Protein AF-A0A9E3IK58-F1 (afdb_monomer_lite)

Sequence (114 aa):
MKVPFAFALPFHRLAVPTRAAAGADAPRNRELDAVRGIAAMMVVMFHYTVRYGALWGDPSAPFHATFGYLGVQVFFGVSGFVILMTLERCRTASDFV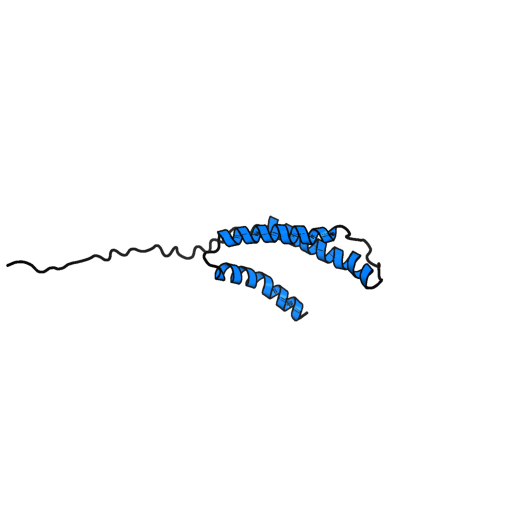IARASRLFPAYWVAVLA

Structure (mmCIF, N/CA/C/O backbone):
data_AF-A0A9E3IK58-F1
#
_entry.id   AF-A0A9E3IK58-F1
#
loop_
_atom_site.group_PDB
_atom_site.id
_atom_site.type_symbol
_atom_site.label_atom_id
_atom_site.label_alt_id
_atom_site.label_comp_id
_atom_site.label_asym_id
_atom_site.label_entity_id
_atom_site.label_seq_id
_atom_site.pdbx_PDB_ins_code
_atom_site.Cartn_x
_atom_site.Cartn_y
_atom_site.Cartn_z
_atom_site.occupancy
_atom_site.B_iso_or_equiv
_atom_site.auth_seq_id
_atom_site.auth_comp_id
_atom_site.auth_asym_id
_atom_site.auth_atom_id
_atom_site.pdbx_PDB_model_num
ATOM 1 N N . MET A 1 1 ? -49.095 -8.027 66.547 1.00 43.12 1 MET A N 1
ATOM 2 C CA . MET A 1 1 ? -47.660 -8.305 66.298 1.00 43.12 1 MET A CA 1
ATOM 3 C C . MET A 1 1 ? -47.445 -8.092 64.794 1.00 43.12 1 MET A C 1
ATOM 5 O O . MET A 1 1 ? -48.027 -8.843 64.035 1.00 43.12 1 MET A O 1
ATOM 9 N N . LYS A 1 2 ? -47.075 -6.873 64.347 1.00 43.38 2 LYS A N 1
ATOM 10 C CA . LYS A 1 2 ? -45.707 -6.482 63.902 1.00 43.38 2 LYS A CA 1
ATOM 11 C C . LYS A 1 2 ? -45.194 -7.447 62.810 1.00 43.38 2 LYS A C 1
ATOM 13 O O . LYS A 1 2 ? -44.977 -8.595 63.156 1.00 43.38 2 LYS A O 1
ATOM 18 N N . VAL A 1 3 ? -44.954 -7.120 61.536 1.00 53.94 3 VAL A N 1
ATOM 19 C CA . VAL A 1 3 ? -44.834 -5.880 60.728 1.00 53.94 3 VAL A CA 1
ATOM 20 C C . VAL A 1 3 ? -44.865 -6.316 59.236 1.00 53.94 3 VAL A C 1
ATOM 22 O O . VAL A 1 3 ? -44.373 -7.408 58.951 1.00 53.94 3 VAL A O 1
ATOM 25 N N . PRO A 1 4 ? -45.372 -5.516 58.275 1.00 52.91 4 PRO A N 1
ATOM 26 C CA . PRO A 1 4 ? -45.262 -5.807 56.842 1.00 52.91 4 PRO A CA 1
ATOM 27 C C . PRO A 1 4 ? -43.843 -5.501 56.335 1.00 52.91 4 PRO A C 1
ATOM 29 O O . PRO A 1 4 ? -43.362 -4.374 56.447 1.00 52.91 4 PRO A O 1
ATOM 32 N N . PHE A 1 5 ? -43.166 -6.499 55.767 1.00 54.34 5 PHE A N 1
ATOM 33 C CA . PHE A 1 5 ? -41.847 -6.335 55.152 1.00 54.34 5 PHE A CA 1
ATOM 34 C C . PHE A 1 5 ? -42.013 -5.790 53.725 1.00 54.34 5 PHE A C 1
ATOM 36 O O . PHE A 1 5 ? -41.912 -6.509 52.735 1.00 54.34 5 PHE A O 1
ATOM 43 N N . ALA A 1 6 ? -42.320 -4.496 53.627 1.00 55.44 6 ALA A N 1
ATOM 44 C CA . ALA A 1 6 ? -42.155 -3.728 52.403 1.00 55.44 6 ALA A CA 1
ATOM 45 C C . ALA A 1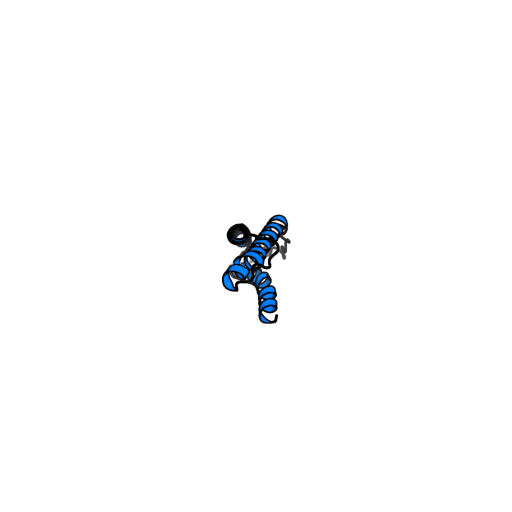 6 ? -40.651 -3.517 52.176 1.00 55.44 6 ALA A C 1
ATOM 47 O O . ALA A 1 6 ? -40.078 -2.508 52.582 1.00 55.44 6 ALA A O 1
ATOM 48 N N . PHE A 1 7 ? -39.992 -4.496 51.556 1.00 53.25 7 PHE A N 1
ATOM 49 C CA . PHE A 1 7 ? -38.625 -4.337 51.070 1.00 53.25 7 PHE A CA 1
ATOM 50 C C . PHE A 1 7 ? -38.667 -3.589 49.740 1.00 53.25 7 PHE A C 1
ATOM 52 O O . PHE A 1 7 ? -38.586 -4.160 48.654 1.00 53.25 7 PHE A O 1
ATOM 59 N N . ALA A 1 8 ? -38.852 -2.277 49.852 1.00 54.31 8 ALA A N 1
ATOM 60 C CA . ALA A 1 8 ? -38.483 -1.336 48.819 1.00 54.31 8 ALA A CA 1
ATOM 61 C C . ALA A 1 8 ? -36.963 -1.428 48.632 1.00 54.31 8 ALA A C 1
ATOM 63 O O . ALA A 1 8 ? -36.201 -0.736 49.301 1.00 54.31 8 ALA A O 1
ATOM 64 N N . LEU A 1 9 ? -36.514 -2.300 47.730 1.00 53.78 9 LEU A N 1
ATOM 65 C CA . LEU A 1 9 ? -35.251 -2.055 47.056 1.00 53.78 9 LEU A CA 1
ATOM 66 C C . LEU A 1 9 ? -35.529 -0.998 45.994 1.00 53.78 9 LEU A C 1
ATOM 68 O O . LEU A 1 9 ? -36.194 -1.306 44.998 1.00 53.78 9 LEU A O 1
ATOM 72 N N . PRO A 1 10 ? -35.021 0.237 46.142 1.00 52.16 10 PRO A N 1
ATOM 73 C CA . PRO A 1 10 ? -34.802 1.026 44.962 1.00 52.16 10 PRO A CA 1
ATOM 74 C C . PRO A 1 10 ? -33.718 0.251 44.218 1.00 52.16 10 PRO A C 1
ATOM 76 O O . PRO A 1 10 ? -32.549 0.265 44.601 1.00 52.16 10 PRO A O 1
ATOM 79 N N . PHE A 1 11 ? -34.087 -0.436 43.139 1.00 57.25 11 PHE A N 1
ATOM 80 C CA . PHE A 1 11 ? -33.160 -0.647 42.037 1.00 57.25 11 PHE A CA 1
ATOM 81 C C . PHE A 1 11 ? -32.864 0.747 41.484 1.00 57.25 11 PHE A C 1
ATOM 83 O O . PHE A 1 11 ? -33.388 1.171 40.455 1.00 57.25 11 PHE A O 1
ATOM 90 N N . HIS A 1 12 ? -32.096 1.507 42.271 1.00 54.25 12 HIS A N 1
ATOM 91 C CA . HIS A 1 12 ? -31.432 2.726 41.904 1.00 54.25 12 HIS A CA 1
ATOM 92 C C . HIS A 1 12 ? -30.747 2.347 40.618 1.00 54.25 12 HIS A C 1
ATOM 94 O O . HIS A 1 12 ? -29.862 1.491 40.628 1.00 54.25 12 HIS A O 1
ATOM 100 N N . ARG A 1 13 ? -31.281 2.873 39.515 1.00 58.44 13 ARG A N 1
ATOM 101 C CA . ARG A 1 13 ? -30.770 2.655 38.178 1.00 58.44 13 ARG A CA 1
ATOM 102 C C . ARG A 1 13 ? -29.264 2.840 38.279 1.00 58.44 13 ARG A C 1
ATOM 104 O O . ARG A 1 13 ? -28.776 3.966 38.319 1.00 58.44 13 ARG A O 1
ATOM 111 N N . LEU A 1 14 ? -28.525 1.736 38.327 1.00 57.50 14 LEU A N 1
ATOM 112 C CA . LEU A 1 14 ? -27.179 1.703 37.815 1.00 57.50 14 LEU A CA 1
ATOM 113 C C . LEU A 1 14 ? -27.417 1.888 36.328 1.00 57.50 14 LEU A C 1
ATOM 115 O O . LEU A 1 14 ? -27.528 0.936 35.561 1.00 57.50 14 LEU A O 1
ATOM 119 N N . ALA A 1 15 ? -27.596 3.151 35.941 1.00 56.03 15 ALA A N 1
ATOM 120 C CA . ALA A 1 15 ? -27.173 3.606 34.650 1.00 56.03 15 ALA A CA 1
ATOM 121 C C . ALA A 1 15 ? -25.690 3.250 34.625 1.00 56.03 15 ALA A C 1
ATOM 123 O O . ALA A 1 15 ? -24.837 4.047 34.999 1.00 56.03 15 ALA A O 1
ATOM 124 N N . VAL A 1 16 ? -25.393 2.002 34.248 1.00 58.47 16 VAL A N 1
ATOM 125 C CA . VAL A 1 16 ? -24.190 1.711 33.498 1.00 58.47 16 VAL A CA 1
ATOM 126 C C . VAL A 1 16 ? -24.226 2.802 32.445 1.00 58.47 16 VAL A C 1
ATOM 128 O O . VAL A 1 16 ? -25.205 2.849 31.691 1.00 58.47 16 VAL A O 1
ATOM 131 N N . PRO A 1 17 ? -23.288 3.761 32.447 1.00 50.06 17 PRO A N 1
ATOM 132 C CA . PRO A 1 17 ? -23.168 4.617 31.299 1.00 50.06 17 PRO A CA 1
ATOM 133 C C . PRO A 1 17 ? -22.852 3.641 30.173 1.00 50.06 17 PRO A C 1
ATOM 135 O O . PRO A 1 17 ? -21.720 3.182 30.024 1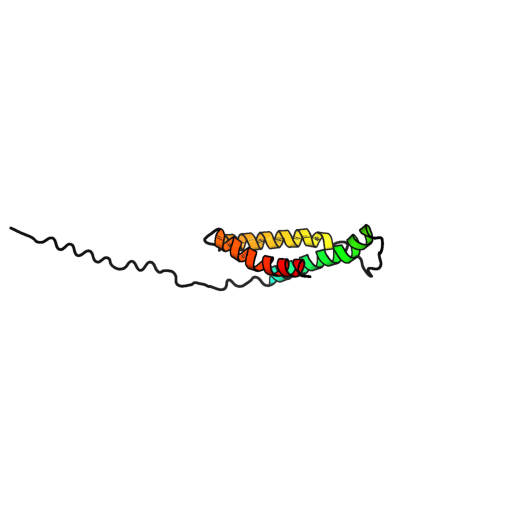.00 50.06 17 PRO A O 1
ATOM 138 N N . THR A 1 18 ? -23.879 3.245 29.419 1.00 52.16 18 THR A N 1
ATOM 139 C CA . THR A 1 18 ? -23.735 2.786 28.053 1.00 52.16 18 THR A CA 1
ATOM 140 C C . THR A 1 18 ? -22.994 3.947 27.446 1.00 52.16 18 THR A C 1
ATOM 142 O O . THR A 1 18 ? -23.591 5.002 27.246 1.00 52.16 18 THR A O 1
ATOM 145 N N . ARG A 1 19 ? -21.662 3.834 27.383 1.00 54.72 19 ARG A N 1
ATOM 146 C CA . ARG A 1 19 ? -20.774 4.895 26.935 1.00 54.72 19 ARG A CA 1
ATOM 147 C C . ARG A 1 19 ? -21.234 5.149 25.516 1.00 54.72 19 ARG A C 1
ATOM 149 O O . ARG A 1 19 ? -20.939 4.357 24.623 1.00 54.72 19 ARG A O 1
ATOM 156 N N . ALA A 1 20 ? -22.119 6.133 25.393 1.00 45.50 20 ALA A N 1
ATOM 157 C CA . ALA A 1 20 ? -22.850 6.429 24.190 1.00 45.50 20 ALA A CA 1
ATOM 158 C C . ALA A 1 20 ? -21.799 6.563 23.110 1.00 45.50 20 ALA A C 1
ATOM 160 O O . ALA A 1 20 ? -20.832 7.292 23.324 1.00 45.50 20 ALA A O 1
ATOM 161 N N . ALA A 1 21 ? -21.957 5.760 22.058 1.00 50.47 21 ALA A N 1
ATOM 162 C CA . ALA A 1 21 ? -21.332 5.910 20.756 1.00 50.47 21 ALA A CA 1
ATOM 163 C C . ALA A 1 21 ? -20.107 6.836 20.762 1.00 50.47 21 ALA A C 1
ATOM 165 O O . ALA A 1 21 ? -20.124 7.911 20.172 1.00 50.47 21 ALA A O 1
ATOM 166 N N . ALA A 1 22 ? -19.020 6.424 21.415 1.00 47.19 22 ALA A N 1
ATOM 167 C CA . ALA A 1 22 ? -17.737 7.057 21.180 1.00 47.19 22 ALA A CA 1
ATOM 168 C C . ALA A 1 22 ? -17.197 6.465 19.875 1.00 47.19 22 ALA A C 1
ATOM 170 O O . ALA A 1 22 ? -16.172 5.788 19.857 1.00 47.19 22 ALA A O 1
ATOM 171 N N . GLY A 1 23 ? -17.909 6.736 18.777 1.00 46.38 23 GLY A N 1
ATOM 172 C CA . GLY A 1 23 ? -17.314 6.899 17.460 1.00 46.38 23 GLY A CA 1
ATOM 173 C C . GLY A 1 23 ? -16.426 8.135 17.518 1.00 46.38 23 GLY A C 1
ATOM 174 O O . GLY A 1 23 ? -16.709 9.155 16.910 1.00 46.38 23 GLY A O 1
ATOM 175 N N . ALA A 1 24 ? -15.400 8.083 18.363 1.00 45.81 24 ALA A N 1
ATOM 176 C CA . ALA A 1 24 ? -14.313 9.021 18.297 1.00 45.81 24 ALA A CA 1
ATOM 177 C C . ALA A 1 24 ? -13.501 8.546 17.104 1.00 45.81 24 ALA A C 1
ATOM 179 O O . ALA A 1 24 ? -12.808 7.529 17.202 1.00 45.81 24 ALA A O 1
ATOM 180 N N . ASP A 1 25 ? -13.659 9.249 15.984 1.00 57.38 25 ASP A N 1
ATOM 181 C CA . ASP A 1 25 ? -12.748 9.206 14.853 1.00 57.38 25 ASP A CA 1
ATOM 182 C C . ASP A 1 25 ? -11.330 9.369 15.397 1.00 57.38 25 ASP A C 1
ATOM 184 O O . ASP A 1 25 ? -10.836 10.470 15.645 1.00 57.38 25 ASP A O 1
ATOM 188 N N . ALA A 1 26 ? -10.687 8.238 15.674 1.00 59.50 26 ALA A N 1
ATOM 189 C CA . ALA A 1 26 ? -9.279 8.197 15.976 1.00 59.50 26 ALA A CA 1
ATOM 190 C C . ALA A 1 26 ? -8.580 8.915 14.818 1.00 59.50 26 ALA A C 1
ATOM 192 O O . ALA A 1 26 ? -8.825 8.530 13.668 1.00 59.50 26 ALA A O 1
ATOM 193 N N . PRO A 1 27 ? -7.752 9.943 15.075 1.00 66.38 27 PRO A N 1
ATOM 194 C CA . PRO A 1 27 ? -7.076 10.648 14.002 1.00 66.38 27 PRO A CA 1
ATOM 195 C C . PRO A 1 27 ? -6.310 9.620 13.168 1.00 66.38 27 PRO A C 1
ATOM 197 O O . PRO A 1 27 ? -5.430 8.918 13.663 1.00 66.38 27 PRO A O 1
ATOM 200 N N . ARG A 1 28 ? -6.727 9.457 11.908 1.00 72.94 28 ARG A N 1
ATOM 201 C CA . ARG A 1 28 ? -6.071 8.546 10.973 1.00 72.94 28 ARG A CA 1
ATOM 202 C C . ARG A 1 28 ? -4.655 9.067 10.759 1.00 72.94 28 ARG A C 1
ATOM 204 O O . ARG A 1 28 ? -4.491 10.208 10.330 1.00 72.94 28 ARG A O 1
ATOM 211 N N . ASN A 1 29 ? -3.658 8.236 11.049 1.00 85.19 29 ASN A N 1
ATOM 212 C CA . ASN A 1 29 ? -2.245 8.585 10.912 1.00 85.19 29 ASN A CA 1
ATOM 213 C C . ASN A 1 29 ? -1.879 8.709 9.425 1.00 85.19 29 ASN A C 1
ATOM 215 O O . ASN A 1 29 ? -1.403 7.758 8.803 1.00 85.19 29 ASN A O 1
ATOM 219 N N . ARG A 1 30 ? -2.143 9.891 8.852 1.00 88.62 30 ARG A N 1
ATOM 220 C CA . ARG A 1 30 ? -1.957 10.196 7.424 1.00 88.62 30 ARG A CA 1
ATOM 221 C C . ARG A 1 30 ? -0.522 9.965 6.967 1.00 88.62 30 ARG A C 1
ATOM 223 O O . ARG A 1 30 ? -0.316 9.517 5.849 1.00 88.62 30 ARG A O 1
ATOM 230 N N . GLU A 1 31 ? 0.443 10.231 7.838 1.00 93.00 31 GLU A N 1
ATOM 231 C CA . GLU A 1 31 ? 1.868 10.007 7.586 1.00 93.00 31 GLU A CA 1
ATOM 232 C C . GLU A 1 31 ? 2.162 8.524 7.339 1.00 93.00 31 GLU A C 1
ATOM 234 O O . GLU A 1 31 ? 2.785 8.172 6.341 1.00 93.00 31 GLU A O 1
ATOM 239 N N . LEU A 1 32 ? 1.640 7.634 8.190 1.00 92.12 32 LEU A N 1
ATOM 240 C CA . LEU A 1 32 ? 1.828 6.189 8.039 1.00 92.12 32 LEU A CA 1
ATOM 241 C C . LEU A 1 32 ? 1.116 5.659 6.791 1.00 92.12 32 LEU A C 1
ATOM 243 O O . LEU A 1 32 ? 1.660 4.813 6.083 1.00 92.12 32 LEU A O 1
ATOM 247 N N . ASP A 1 33 ? -0.076 6.174 6.485 1.00 91.62 33 ASP A N 1
ATOM 248 C CA . ASP A 1 33 ? -0.781 5.827 5.249 1.00 91.62 33 ASP A CA 1
ATOM 249 C C . ASP A 1 33 ? -0.030 6.319 3.998 1.00 91.62 33 ASP A C 1
ATOM 251 O O . ASP A 1 33 ? 0.058 5.582 3.015 1.00 91.62 33 ASP A O 1
ATOM 255 N N . ALA A 1 34 ? 0.580 7.509 4.043 1.00 93.75 34 ALA A N 1
ATOM 256 C CA . ALA A 1 34 ? 1.415 8.029 2.961 1.00 93.75 34 ALA A CA 1
ATOM 257 C C . ALA A 1 34 ? 2.667 7.167 2.750 1.00 93.75 34 ALA A C 1
ATOM 259 O O . ALA A 1 34 ? 2.964 6.788 1.618 1.00 93.75 34 ALA A O 1
ATOM 260 N N . VAL A 1 35 ? 3.355 6.778 3.829 1.00 95.50 35 VAL A N 1
ATOM 261 C CA . VAL A 1 35 ? 4.517 5.875 3.756 1.00 95.50 35 VAL A CA 1
ATOM 262 C C . VAL A 1 35 ? 4.124 4.528 3.151 1.00 95.50 35 VAL A C 1
ATOM 264 O O . VAL A 1 35 ? 4.838 4.010 2.294 1.00 95.50 35 VAL A O 1
ATOM 267 N N . ARG A 1 36 ? 2.964 3.974 3.524 1.00 94.06 36 ARG A N 1
ATOM 268 C CA . ARG A 1 36 ? 2.437 2.742 2.911 1.00 94.06 36 ARG A CA 1
ATOM 269 C C . ARG A 1 36 ? 2.169 2.924 1.416 1.00 94.06 36 ARG A C 1
ATOM 271 O O . ARG A 1 36 ? 2.500 2.033 0.639 1.00 94.06 36 ARG A O 1
ATOM 278 N N . GLY A 1 37 ? 1.614 4.065 1.009 1.00 93.75 37 GLY A N 1
ATOM 279 C CA . GLY A 1 37 ? 1.401 4.402 -0.401 1.00 93.75 37 GLY A CA 1
ATOM 280 C C . GLY A 1 37 ? 2.706 4.477 -1.198 1.00 93.75 37 GLY A C 1
ATOM 281 O O . GLY A 1 37 ? 2.817 3.854 -2.253 1.00 93.75 37 GLY A O 1
ATOM 282 N N . ILE A 1 38 ? 3.720 5.164 -0.663 1.00 96.38 38 ILE A N 1
ATOM 283 C CA . ILE A 1 38 ? 5.056 5.251 -1.275 1.00 96.38 38 ILE A CA 1
ATOM 284 C C . ILE A 1 38 ? 5.679 3.855 -1.389 1.00 96.38 38 ILE A C 1
ATOM 286 O O . ILE A 1 38 ? 6.161 3.479 -2.456 1.00 96.38 38 ILE A O 1
ATOM 290 N N . ALA A 1 39 ? 5.615 3.055 -0.322 1.00 96.25 39 ALA A N 1
ATOM 291 C CA . ALA A 1 39 ? 6.155 1.701 -0.312 1.00 96.25 39 ALA A CA 1
ATOM 292 C C . ALA A 1 39 ? 5.469 0.797 -1.352 1.00 96.25 39 ALA A C 1
ATOM 294 O O . ALA A 1 39 ? 6.153 0.090 -2.088 1.00 96.25 39 ALA A O 1
ATOM 295 N N . ALA A 1 40 ? 4.139 0.861 -1.480 1.00 95.25 40 ALA A N 1
ATOM 296 C CA . ALA A 1 40 ? 3.406 0.126 -2.511 1.00 95.25 40 ALA A CA 1
ATOM 297 C C . ALA A 1 40 ? 3.806 0.565 -3.931 1.00 95.25 40 ALA A C 1
ATOM 299 O O . ALA A 1 40 ? 4.021 -0.282 -4.798 1.00 95.25 40 ALA A O 1
ATOM 300 N N . MET A 1 41 ? 3.981 1.871 -4.161 1.00 95.56 41 MET A N 1
ATOM 301 C CA . MET A 1 41 ? 4.432 2.400 -5.452 1.00 95.56 41 MET A CA 1
ATOM 302 C C . MET A 1 41 ? 5.836 1.899 -5.817 1.00 95.56 41 MET A C 1
ATOM 304 O O . MET A 1 41 ? 6.071 1.505 -6.958 1.00 95.56 41 MET A O 1
ATOM 308 N N . MET A 1 42 ? 6.756 1.834 -4.849 1.00 94.69 42 MET A N 1
ATOM 309 C CA . MET A 1 42 ? 8.088 1.254 -5.059 1.00 94.69 42 MET A CA 1
ATOM 310 C C . MET A 1 42 ? 8.018 -0.209 -5.521 1.00 94.69 42 MET A C 1
ATOM 312 O O . MET A 1 42 ? 8.763 -0.600 -6.422 1.00 94.69 42 MET A O 1
ATOM 316 N N . VAL A 1 43 ? 7.105 -1.006 -4.951 1.00 94.88 43 VAL A N 1
ATOM 317 C CA . VAL A 1 43 ? 6.908 -2.417 -5.333 1.00 94.88 43 VAL A CA 1
ATOM 318 C C . VAL A 1 43 ? 6.379 -2.542 -6.759 1.00 94.88 43 VAL A C 1
ATOM 320 O O . VAL A 1 43 ? 6.898 -3.360 -7.522 1.00 94.88 43 VAL A O 1
ATOM 323 N N . VAL A 1 44 ? 5.379 -1.735 -7.126 1.00 92.81 44 VAL A N 1
ATOM 324 C CA . VAL A 1 44 ? 4.816 -1.711 -8.487 1.00 92.81 44 VAL A CA 1
ATOM 325 C C . VAL A 1 44 ? 5.893 -1.316 -9.494 1.00 92.81 44 VAL A C 1
ATOM 327 O O . VAL A 1 44 ? 6.092 -2.013 -10.488 1.00 92.81 44 VAL A O 1
ATOM 330 N N . MET A 1 45 ? 6.653 -0.258 -9.197 1.00 91.44 45 MET A N 1
ATOM 331 C CA . MET A 1 45 ? 7.723 0.219 -10.069 1.00 91.44 45 MET A CA 1
ATOM 332 C C . MET A 1 45 ? 8.812 -0.839 -10.270 1.00 91.44 45 MET A C 1
ATOM 334 O O . MET A 1 45 ? 9.258 -1.054 -11.394 1.00 91.44 45 MET A O 1
ATOM 338 N N . PHE A 1 46 ? 9.225 -1.544 -9.213 1.00 91.19 46 PHE A N 1
ATOM 339 C CA . PHE A 1 46 ? 10.190 -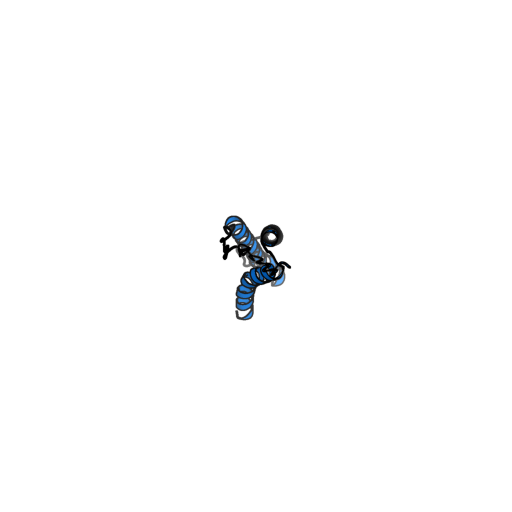2.642 -9.326 1.00 91.19 46 PHE A CA 1
ATOM 340 C C . PHE A 1 46 ? 9.669 -3.783 -10.202 1.00 91.19 46 PHE A C 1
ATOM 342 O O . PHE A 1 46 ? 10.402 -4.297 -11.051 1.00 91.19 46 PHE A O 1
ATOM 349 N N . HIS A 1 47 ? 8.405 -4.173 -10.027 1.00 90.81 47 HIS A N 1
ATOM 350 C CA . HIS A 1 47 ? 7.827 -5.249 -10.826 1.00 90.81 47 HIS A CA 1
ATOM 351 C C . HIS A 1 47 ? 7.735 -4.870 -12.300 1.00 90.81 47 HIS A C 1
ATOM 353 O O . HIS A 1 47 ? 8.082 -5.686 -13.147 1.00 90.81 47 HIS A O 1
ATOM 359 N N . TYR A 1 48 ? 7.342 -3.634 -12.599 1.00 87.56 48 TYR A N 1
ATOM 360 C CA . TYR A 1 48 ? 7.198 -3.166 -13.971 1.00 87.56 48 TYR A CA 1
ATOM 361 C C . TYR A 1 48 ? 8.544 -2.908 -14.663 1.00 87.56 48 TYR A C 1
ATOM 363 O O . TYR A 1 48 ? 8.718 -3.261 -15.821 1.00 87.56 48 TYR A O 1
ATOM 371 N N . THR A 1 49 ? 9.519 -2.323 -13.961 1.00 87.50 49 THR A N 1
ATOM 372 C CA . THR A 1 49 ? 10.787 -1.896 -14.586 1.00 87.50 49 THR A CA 1
ATOM 373 C C . THR A 1 49 ? 11.886 -2.952 -14.559 1.00 87.50 49 THR A C 1
ATOM 375 O O . THR A 1 49 ? 12.699 -3.011 -15.472 1.00 87.50 49 THR A O 1
ATOM 378 N N . VAL A 1 50 ? 11.938 -3.787 -13.517 1.00 85.50 50 VAL A N 1
ATOM 379 C CA . VAL A 1 50 ? 13.019 -4.768 -13.330 1.00 85.50 50 VAL A CA 1
ATOM 380 C C . VAL A 1 50 ? 12.497 -6.179 -13.539 1.00 85.50 50 VAL A C 1
ATOM 382 O O . VAL A 1 50 ? 13.048 -6.944 -14.329 1.00 85.50 50 VAL A O 1
ATOM 385 N N . ARG A 1 51 ? 11.429 -6.551 -12.823 1.00 85.25 51 ARG A N 1
ATOM 386 C CA . ARG A 1 51 ? 10.959 -7.941 -12.821 1.00 85.25 51 ARG A CA 1
ATOM 387 C C . ARG A 1 51 ? 10.326 -8.335 -14.152 1.00 85.25 51 ARG A C 1
ATOM 389 O O . ARG A 1 51 ? 10.545 -9.457 -14.592 1.00 85.25 51 ARG A O 1
ATOM 396 N N . TYR A 1 52 ? 9.596 -7.423 -14.789 1.00 84.88 52 TYR A N 1
ATOM 397 C CA . TYR A 1 52 ? 8.961 -7.666 -16.078 1.00 84.88 52 TYR A CA 1
ATOM 398 C C . TYR A 1 52 ? 9.994 -7.913 -17.182 1.00 84.88 52 TYR A C 1
ATOM 400 O O . TYR A 1 52 ? 9.989 -8.975 -17.802 1.00 84.88 52 TYR A O 1
ATOM 408 N N . GLY A 1 53 ? 10.957 -7.002 -17.352 1.00 81.69 53 GLY A N 1
ATOM 409 C CA . GLY A 1 53 ? 12.036 -7.184 -18.326 1.00 81.69 53 GLY A CA 1
ATOM 410 C C . GLY A 1 53 ? 12.847 -8.462 -18.087 1.00 81.69 53 GLY A C 1
ATOM 411 O O . GLY A 1 53 ? 13.184 -9.163 -19.037 1.00 81.69 53 GLY A O 1
ATOM 412 N N . ALA A 1 54 ? 13.080 -8.833 -16.823 1.00 79.81 54 ALA A N 1
ATOM 413 C CA . ALA A 1 54 ? 13.779 -10.071 -16.477 1.00 79.81 54 ALA A CA 1
ATOM 414 C C . ALA A 1 54 ? 13.005 -11.357 -16.831 1.00 79.81 54 ALA A C 1
ATOM 416 O O . ALA A 1 54 ? 13.635 -12.378 -17.096 1.00 79.81 54 ALA A O 1
ATOM 417 N N . LEU A 1 55 ? 11.666 -11.341 -16.803 1.00 81.94 55 LEU A 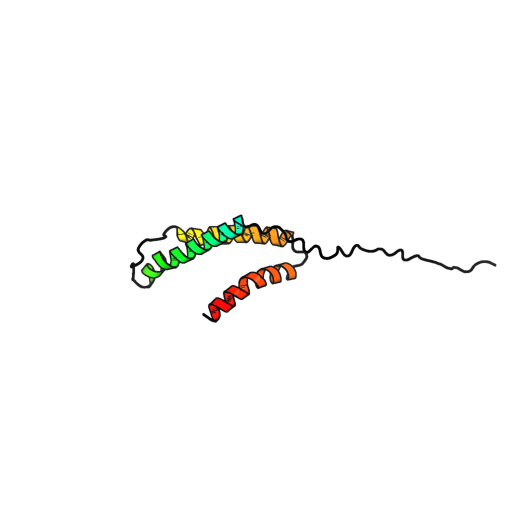N 1
ATOM 418 C CA . LEU A 1 55 ? 10.842 -12.518 -17.112 1.00 81.94 55 LEU A CA 1
ATOM 419 C C . LEU A 1 55 ? 10.508 -12.639 -18.602 1.00 81.94 55 LEU A C 1
ATOM 421 O O . LEU A 1 55 ? 10.452 -13.754 -19.114 1.00 81.94 55 LEU A O 1
ATOM 425 N N . TRP A 1 56 ? 10.260 -11.516 -19.277 1.00 80.75 56 TRP A N 1
ATOM 426 C CA . TRP A 1 56 ? 9.705 -11.498 -20.636 1.00 80.75 56 TRP A CA 1
ATOM 427 C C . TRP A 1 56 ? 10.656 -10.926 -21.696 1.00 80.75 56 TRP A C 1
ATOM 429 O O . TRP A 1 56 ? 10.307 -10.904 -22.872 1.00 80.75 56 TRP A O 1
ATOM 439 N N . GLY A 1 57 ? 11.872 -10.523 -21.313 1.00 72.19 57 GLY A N 1
ATOM 440 C CA . GLY A 1 57 ? 12.944 -10.179 -22.252 1.00 72.19 57 GLY A CA 1
ATOM 441 C C . GLY A 1 57 ? 12.845 -8.794 -22.893 1.00 72.19 57 GLY A C 1
ATOM 442 O O . GLY A 1 57 ? 13.608 -8.514 -23.812 1.00 72.19 57 GLY A O 1
ATOM 443 N N . ASP A 1 58 ? 11.953 -7.924 -22.413 1.00 67.19 58 ASP A N 1
ATOM 444 C CA . ASP A 1 58 ? 11.833 -6.543 -22.888 1.00 67.19 58 ASP A CA 1
ATOM 445 C C . ASP A 1 58 ? 12.319 -5.541 -21.818 1.00 67.19 58 ASP A C 1
ATOM 447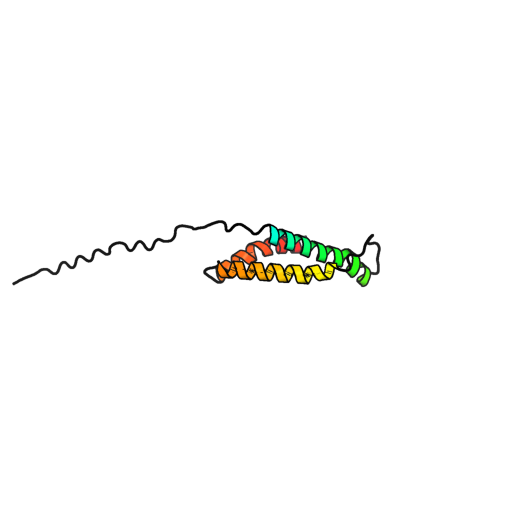 O O . ASP A 1 58 ? 11.588 -5.254 -20.865 1.00 67.19 58 ASP A O 1
ATOM 451 N N . PRO A 1 59 ? 13.553 -5.007 -21.924 1.00 63.53 59 PRO A N 1
ATOM 452 C CA . PRO A 1 59 ? 14.091 -4.012 -21.005 1.00 63.53 59 PRO A CA 1
ATOM 453 C C . PRO A 1 59 ? 13.731 -2.579 -21.435 1.00 63.53 59 PRO A C 1
ATOM 455 O O . PRO A 1 59 ? 14.473 -1.649 -21.128 1.00 63.53 59 PRO A O 1
ATOM 458 N N . SER A 1 60 ? 12.621 -2.366 -22.153 1.00 67.31 60 SER A N 1
ATOM 459 C CA . SER A 1 60 ? 12.201 -1.041 -22.646 1.00 67.31 60 SER A CA 1
ATOM 460 C C . SER A 1 60 ? 11.859 -0.020 -21.548 1.00 67.31 60 SER A C 1
ATOM 462 O O . SER A 1 60 ? 11.552 1.136 -21.851 1.00 67.31 60 SER A O 1
ATOM 464 N N . ALA A 1 61 ? 11.944 -0.395 -20.267 1.00 73.38 61 ALA A N 1
ATOM 465 C CA . ALA A 1 61 ? 11.787 0.536 -19.162 1.00 73.38 61 ALA A CA 1
ATOM 466 C C . ALA A 1 61 ? 12.909 1.603 -19.182 1.00 73.38 61 ALA A C 1
ATOM 468 O O . ALA A 1 61 ? 14.089 1.263 -19.088 1.00 73.38 61 ALA A O 1
ATOM 469 N N . PRO A 1 62 ? 12.575 2.908 -19.234 1.00 79.81 62 PRO A N 1
ATOM 470 C CA . PRO A 1 62 ? 13.569 3.984 -19.334 1.00 79.81 62 PRO A CA 1
ATOM 471 C C . PRO A 1 62 ? 14.460 4.123 -18.087 1.00 79.81 62 PRO A C 1
ATOM 473 O O . PRO A 1 62 ? 15.461 4.836 -18.114 1.00 79.81 62 PRO A O 1
ATOM 476 N N . PHE A 1 63 ? 14.104 3.464 -16.983 1.00 83.69 63 PHE A N 1
ATOM 477 C CA . PHE A 1 63 ? 14.894 3.390 -15.758 1.00 83.69 63 PHE A CA 1
ATOM 478 C C . PHE A 1 63 ? 14.603 2.085 -15.012 1.00 83.69 63 PHE A C 1
ATOM 480 O O . PHE A 1 63 ? 13.549 1.482 -15.195 1.00 83.69 63 PHE A O 1
ATOM 487 N N . HIS A 1 64 ? 15.514 1.691 -14.118 1.00 84.94 64 HIS A N 1
ATOM 488 C CA . HIS A 1 64 ? 15.396 0.480 -13.307 1.00 84.94 64 HIS A CA 1
ATOM 489 C C . HIS A 1 64 ? 15.220 0.841 -11.833 1.00 84.94 64 HIS A C 1
ATOM 491 O O . HIS A 1 64 ? 16.132 1.366 -11.192 1.00 84.94 64 HIS A O 1
ATOM 497 N N . ALA A 1 65 ? 14.055 0.535 -11.263 1.00 87.44 65 ALA A N 1
ATOM 498 C CA . ALA A 1 65 ? 13.781 0.766 -9.848 1.00 87.44 65 ALA A CA 1
ATOM 499 C C . ALA A 1 65 ? 14.357 -0.359 -8.971 1.00 87.44 65 ALA A C 1
ATOM 501 O O . ALA A 1 65 ? 13.623 -0.995 -8.220 1.00 87.44 65 ALA A O 1
ATOM 502 N N . THR A 1 66 ? 15.667 -0.620 -9.052 1.00 84.50 66 THR A N 1
ATOM 503 C CA . THR A 1 66 ? 16.325 -1.792 -8.443 1.00 84.50 66 THR A CA 1
ATOM 504 C C . THR A 1 66 ? 16.092 -1.908 -6.941 1.00 84.50 66 THR A C 1
ATOM 506 O O . THR A 1 66 ? 15.910 -3.013 -6.455 1.00 84.50 66 THR A O 1
ATOM 509 N N . PHE A 1 67 ? 16.017 -0.797 -6.204 1.00 89.31 67 PHE A N 1
ATOM 510 C CA . PHE A 1 67 ? 15.743 -0.799 -4.759 1.00 89.31 67 PHE A CA 1
ATOM 511 C C . PHE A 1 67 ? 14.259 -0.947 -4.399 1.00 89.31 67 PHE A C 1
ATOM 513 O O . PHE A 1 67 ? 13.918 -1.020 -3.220 1.00 89.31 67 PHE A O 1
ATOM 520 N N . GLY A 1 68 ? 13.354 -1.010 -5.377 1.00 88.25 68 GLY A N 1
ATOM 521 C CA . GLY A 1 68 ? 11.920 -1.082 -5.106 1.00 88.25 68 GLY A CA 1
ATOM 522 C C . GLY A 1 68 ? 11.476 -2.384 -4.426 1.00 88.25 68 GLY A C 1
ATOM 523 O O . GLY A 1 68 ? 10.421 -2.394 -3.793 1.00 88.25 68 GLY A O 1
ATOM 524 N N . TYR A 1 69 ? 12.304 -3.441 -4.421 1.00 90.88 69 TYR A N 1
ATOM 525 C CA . TYR A 1 69 ? 12.061 -4.638 -3.597 1.00 90.88 69 TYR A CA 1
ATOM 526 C C . TYR A 1 69 ? 12.007 -4.319 -2.092 1.00 90.88 69 TYR A C 1
ATOM 528 O O . TYR A 1 69 ? 11.268 -4.970 -1.352 1.00 90.88 69 TYR A O 1
ATOM 536 N N . LEU A 1 70 ? 12.734 -3.290 -1.630 1.00 95.06 70 LEU A N 1
ATOM 537 C CA . LEU A 1 70 ? 12.695 -2.840 -0.234 1.00 95.06 70 LEU A CA 1
ATOM 538 C C . LEU A 1 70 ? 11.317 -2.289 0.150 1.00 95.06 70 LEU A C 1
ATOM 540 O O . LEU A 1 70 ? 10.949 -2.336 1.324 1.00 95.06 70 LEU A O 1
ATOM 544 N N . GLY A 1 71 ? 10.529 -1.840 -0.835 1.00 93.00 71 GLY A N 1
ATOM 545 C CA . GLY A 1 71 ? 9.152 -1.398 -0.632 1.00 93.00 71 GLY A CA 1
ATOM 546 C C . GLY A 1 71 ? 8.291 -2.467 0.042 1.00 93.00 71 GLY A C 1
ATOM 547 O O . GLY A 1 71 ? 7.475 -2.133 0.894 1.00 93.00 71 GLY A O 1
ATOM 548 N N . VAL A 1 72 ? 8.532 -3.753 -0.237 1.00 94.19 72 VAL A N 1
ATOM 549 C CA . VAL A 1 72 ? 7.816 -4.869 0.403 1.00 94.19 72 VAL A CA 1
ATOM 550 C C . VAL A 1 72 ? 8.063 -4.880 1.914 1.00 94.19 72 VAL A C 1
ATOM 552 O O . VAL A 1 72 ? 7.116 -4.931 2.700 1.00 94.19 72 VAL A O 1
ATOM 555 N N . GLN A 1 73 ? 9.329 -4.773 2.325 1.00 96.56 73 GLN A N 1
ATOM 556 C CA . GLN A 1 73 ? 9.706 -4.826 3.738 1.00 96.56 73 GLN A CA 1
ATOM 557 C C . GLN A 1 73 ? 9.185 -3.613 4.509 1.00 96.56 73 GLN A C 1
ATOM 559 O O . GLN A 1 73 ? 8.636 -3.761 5.601 1.00 96.56 73 GLN A O 1
ATOM 564 N N . VAL A 1 74 ? 9.274 -2.419 3.914 1.00 95.31 74 VAL A N 1
ATOM 565 C CA . VAL A 1 74 ? 8.724 -1.193 4.509 1.00 95.31 74 VAL A CA 1
ATOM 566 C C . VAL A 1 74 ? 7.200 -1.274 4.613 1.00 95.31 74 VAL A C 1
ATOM 568 O O . VAL A 1 74 ? 6.638 -0.988 5.670 1.00 95.31 74 VAL A O 1
ATOM 571 N N . PHE A 1 75 ? 6.516 -1.709 3.550 1.00 94.94 75 PHE A N 1
ATOM 572 C CA . PHE A 1 75 ? 5.058 -1.810 3.526 1.00 94.94 75 PHE A CA 1
ATOM 573 C C . PHE A 1 75 ? 4.533 -2.752 4.611 1.00 94.94 75 PHE A C 1
ATOM 575 O O . PHE A 1 75 ? 3.606 -2.392 5.345 1.00 94.94 75 PHE A O 1
ATOM 582 N N . PHE A 1 76 ? 5.125 -3.943 4.734 1.00 93.62 76 PHE A N 1
ATOM 583 C CA . PHE A 1 76 ? 4.714 -4.919 5.740 1.00 93.62 76 PHE A CA 1
ATOM 584 C C . PHE A 1 76 ? 5.099 -4.493 7.157 1.00 93.62 76 PHE A C 1
ATOM 586 O O . PHE A 1 76 ? 4.266 -4.623 8.053 1.00 93.62 76 PHE A O 1
ATOM 593 N N . GLY A 1 77 ? 6.287 -3.915 7.362 1.00 95.19 77 GLY A N 1
ATOM 594 C CA . GLY A 1 77 ? 6.708 -3.400 8.668 1.00 95.19 77 GLY A CA 1
ATOM 595 C C . GLY A 1 77 ? 5.785 -2.297 9.194 1.00 95.19 77 GLY A C 1
ATOM 596 O O . GLY A 1 77 ? 5.248 -2.405 10.298 1.00 95.19 77 GLY A O 1
ATOM 597 N N . VAL A 1 78 ? 5.512 -1.272 8.378 1.00 93.81 78 VAL A N 1
ATOM 598 C CA . VAL A 1 78 ? 4.618 -0.161 8.755 1.00 93.81 78 VAL A CA 1
ATOM 599 C C . VAL A 1 78 ? 3.175 -0.640 8.924 1.00 93.81 78 VAL A C 1
ATOM 601 O O . VAL A 1 78 ? 2.490 -0.234 9.862 1.00 93.81 78 VAL A O 1
ATOM 604 N N . SER A 1 79 ? 2.697 -1.536 8.056 1.00 89.88 79 SER A N 1
ATOM 605 C CA . SER A 1 79 ? 1.344 -2.087 8.192 1.00 89.88 79 SER A CA 1
ATOM 606 C C . SER A 1 79 ? 1.199 -2.937 9.456 1.00 89.88 79 SER A C 1
ATOM 608 O O . SER A 1 79 ? 0.164 -2.855 10.113 1.00 89.88 79 SER A O 1
ATOM 610 N N . GLY A 1 80 ? 2.225 -3.707 9.830 1.00 89.50 80 GLY A N 1
ATOM 611 C CA . GLY A 1 80 ? 2.257 -4.459 11.085 1.00 89.50 80 GLY A CA 1
ATOM 612 C C . GLY A 1 80 ? 2.145 -3.542 12.302 1.00 89.50 80 GLY A C 1
ATOM 613 O O . GLY A 1 80 ? 1.311 -3.776 13.173 1.00 89.50 80 GLY A O 1
ATOM 614 N N . PHE A 1 81 ? 2.894 -2.441 12.310 1.00 91.38 81 PHE A N 1
ATOM 615 C CA . PHE A 1 81 ? 2.807 -1.425 13.359 1.00 91.38 81 PHE A CA 1
ATOM 616 C C . PHE A 1 81 ? 1.398 -0.813 13.483 1.00 91.38 81 PHE A C 1
ATOM 618 O O . PHE A 1 81 ? 0.825 -0.779 14.571 1.00 91.38 81 PHE A O 1
ATOM 625 N N . VAL A 1 82 ? 0.786 -0.410 12.363 1.00 88.44 82 VAL A N 1
ATOM 626 C CA . VAL A 1 82 ? -0.588 0.136 12.347 1.00 88.44 82 VAL A CA 1
ATOM 627 C C . VAL A 1 82 ? -1.623 -0.904 12.792 1.00 88.44 82 VAL A C 1
ATOM 629 O O . VAL A 1 82 ? -2.606 -0.567 13.456 1.00 88.44 82 VAL A O 1
ATOM 632 N N . ILE A 1 83 ? -1.418 -2.176 12.445 1.00 86.75 83 ILE A N 1
ATOM 633 C CA . ILE A 1 83 ? -2.276 -3.278 12.889 1.00 86.75 83 ILE A CA 1
ATOM 634 C C . ILE A 1 83 ? -2.219 -3.418 14.412 1.00 86.75 83 ILE A C 1
ATOM 636 O O . ILE A 1 83 ? -3.277 -3.506 15.030 1.00 86.75 83 ILE A O 1
ATOM 640 N N . LEU A 1 84 ? -1.029 -3.376 15.017 1.00 88.38 84 LEU A N 1
ATOM 641 C CA . LEU A 1 84 ? -0.874 -3.455 16.473 1.00 88.38 84 LEU A CA 1
ATOM 642 C C . LEU A 1 84 ? -1.590 -2.294 17.181 1.00 88.38 84 LEU A C 1
ATOM 644 O O . LEU A 1 84 ? -2.376 -2.535 18.092 1.00 88.38 84 LEU A O 1
ATOM 648 N N . MET A 1 85 ? -1.441 -1.063 16.682 1.00 85.38 85 MET A N 1
ATOM 649 C CA . MET A 1 85 ? -2.190 0.101 17.189 1.00 85.38 85 MET A CA 1
ATOM 650 C C . MET A 1 85 ? -3.710 -0.070 17.079 1.00 85.38 85 MET A C 1
ATOM 652 O O . MET A 1 85 ? -4.472 0.411 17.916 1.00 85.38 85 MET A O 1
ATOM 656 N N . THR A 1 86 ? -4.174 -0.732 16.018 1.00 81.69 86 THR A N 1
ATOM 657 C CA . THR A 1 86 ? -5.603 -0.999 15.825 1.00 81.69 86 THR A CA 1
ATOM 658 C C . THR A 1 86 ? -6.089 -2.054 16.820 1.00 81.69 86 THR A C 1
ATOM 660 O O . THR A 1 86 ? -7.161 -1.889 17.397 1.00 81.69 86 THR A O 1
ATOM 663 N N . LEU A 1 87 ? -5.294 -3.101 17.069 1.00 83.44 87 LEU A N 1
ATOM 664 C CA . LEU A 1 87 ? -5.609 -4.155 18.037 1.00 83.44 87 LEU A CA 1
ATOM 665 C C . LEU A 1 87 ? -5.744 -3.614 19.461 1.00 83.44 87 LEU A C 1
ATOM 667 O O . LEU A 1 87 ? -6.681 -4.001 20.150 1.00 83.44 87 LEU A O 1
ATOM 671 N N . GLU A 1 88 ? -4.886 -2.678 19.874 1.00 83.12 88 GLU A N 1
ATOM 672 C CA . GLU A 1 88 ? -5.003 -2.009 21.180 1.00 83.12 88 GLU A CA 1
ATOM 673 C C . GLU A 1 88 ? -6.324 -1.243 21.348 1.00 83.12 88 GLU A C 1
ATOM 675 O O . GLU A 1 88 ? -6.792 -1.028 22.467 1.00 83.12 88 GLU A O 1
ATOM 680 N N . ARG A 1 89 ? -6.947 -0.826 20.239 1.00 78.75 89 ARG A N 1
ATOM 681 C CA . ARG A 1 89 ? -8.181 -0.033 20.243 1.00 78.75 89 ARG A CA 1
ATOM 682 C C . ARG A 1 89 ? -9.449 -0.862 20.035 1.00 78.75 89 ARG A C 1
ATOM 684 O O . ARG A 1 89 ? -10.536 -0.407 20.398 1.00 78.75 89 ARG A O 1
ATOM 691 N N . CYS A 1 90 ? -9.334 -2.051 19.450 1.00 79.94 90 CYS A N 1
ATOM 692 C CA . CYS A 1 90 ? -10.458 -2.952 19.211 1.00 79.94 90 CYS A CA 1
ATOM 693 C C . CYS A 1 90 ? -10.894 -3.648 20.508 1.00 79.94 90 CYS A C 1
ATOM 695 O O . CYS A 1 90 ? -10.074 -4.160 21.263 1.00 79.94 90 CYS A O 1
ATOM 697 N N . ARG A 1 91 ? -12.209 -3.710 20.755 1.00 76.19 91 ARG A N 1
ATOM 698 C CA . ARG A 1 91 ? -12.766 -4.406 21.931 1.00 76.19 91 ARG A CA 1
ATOM 699 C C . ARG A 1 91 ? -12.974 -5.895 21.676 1.00 76.19 91 ARG A C 1
ATOM 701 O O . ARG A 1 91 ? -12.963 -6.679 22.619 1.00 76.19 91 ARG A O 1
ATOM 708 N N . THR A 1 92 ? -13.186 -6.275 20.417 1.00 82.56 92 THR A N 1
ATOM 709 C CA . THR A 1 92 ? -13.426 -7.658 19.997 1.00 82.56 92 THR A CA 1
ATOM 710 C C . THR A 1 92 ? -12.645 -7.996 18.724 1.00 82.56 92 THR A C 1
ATOM 712 O O . THR A 1 92 ? -12.293 -7.115 17.937 1.00 82.56 92 THR A O 1
ATOM 715 N N . ALA A 1 93 ? -12.389 -9.287 18.491 1.00 81.44 93 ALA A N 1
ATOM 716 C CA . ALA A 1 93 ? -11.710 -9.753 17.279 1.00 81.44 93 ALA A CA 1
ATOM 717 C C . ALA A 1 93 ? -12.526 -9.476 16.001 1.00 81.44 93 ALA A C 1
ATOM 719 O O . ALA A 1 93 ? -11.951 -9.198 14.948 1.00 81.44 93 ALA A O 1
ATOM 720 N N . SER A 1 94 ? -13.860 -9.497 16.092 1.00 81.00 94 SER A N 1
ATOM 721 C CA . SER A 1 94 ? -14.751 -9.148 14.981 1.00 81.00 94 SER A CA 1
ATOM 722 C C . SER A 1 94 ? -14.570 -7.701 14.529 1.00 81.00 94 SER A C 1
ATOM 724 O O . SER A 1 94 ? -14.525 -7.454 13.325 1.00 81.00 94 SER A O 1
ATOM 726 N N . ASP A 1 95 ? -14.380 -6.760 15.462 1.00 80.94 95 ASP A N 1
ATOM 727 C CA . ASP A 1 95 ? -14.172 -5.343 15.128 1.00 80.94 95 ASP A CA 1
ATOM 728 C C . ASP A 1 95 ? -12.905 -5.156 14.282 1.00 80.94 95 ASP A C 1
ATOM 730 O O . ASP A 1 95 ? -12.895 -4.400 13.308 1.00 80.94 95 ASP A O 1
ATOM 734 N N . PHE A 1 96 ? -11.845 -5.899 14.612 1.00 81.31 96 PHE A N 1
ATOM 735 C CA . PHE A 1 96 ? -10.592 -5.892 13.863 1.00 81.31 96 PHE A CA 1
ATOM 736 C C . PHE A 1 96 ? -10.756 -6.477 12.452 1.00 81.31 96 PHE A C 1
ATOM 738 O O . PHE A 1 96 ? -10.286 -5.891 11.472 1.00 81.31 96 PHE A O 1
ATOM 745 N N . VAL A 1 97 ? -11.445 -7.618 12.329 1.00 84.50 97 VAL A N 1
ATOM 746 C CA . VAL A 1 97 ? -11.673 -8.274 11.032 1.00 84.50 97 VAL A CA 1
ATOM 747 C C . VAL A 1 97 ? -12.520 -7.393 10.117 1.00 84.50 97 VAL A C 1
ATOM 749 O O . VAL A 1 97 ? -12.152 -7.210 8.959 1.00 84.50 97 VAL A O 1
ATOM 752 N N . ILE A 1 98 ? -13.598 -6.790 10.627 1.00 82.50 98 ILE A N 1
ATOM 753 C CA . ILE A 1 98 ? -14.468 -5.894 9.850 1.00 82.50 98 ILE A CA 1
ATOM 754 C C . ILE A 1 98 ? -13.691 -4.651 9.393 1.00 82.50 98 ILE A C 1
ATOM 756 O O . ILE A 1 98 ? -13.768 -4.271 8.222 1.00 82.50 98 ILE A O 1
ATOM 760 N N . ALA A 1 99 ? -12.886 -4.048 10.275 1.00 80.44 99 ALA A N 1
ATOM 761 C CA . ALA A 1 99 ? -12.050 -2.896 9.937 1.00 80.44 99 ALA A CA 1
ATOM 762 C C . ALA A 1 99 ? -10.991 -3.216 8.868 1.00 80.44 99 ALA A C 1
ATOM 764 O O . ALA A 1 99 ? -10.638 -2.355 8.059 1.00 80.44 99 ALA A O 1
ATOM 765 N N . ARG A 1 100 ? -10.475 -4.449 8.848 1.00 83.19 100 ARG A N 1
ATOM 766 C CA . ARG A 1 100 ? -9.519 -4.905 7.833 1.00 83.19 100 ARG A CA 1
ATOM 767 C C . ARG A 1 100 ? -10.210 -5.257 6.517 1.00 83.19 100 ARG A C 1
ATOM 769 O O . ARG A 1 100 ? -9.720 -4.884 5.452 1.00 83.19 100 ARG A O 1
ATOM 776 N N . ALA A 1 101 ? -11.353 -5.932 6.590 1.00 85.81 101 ALA A N 1
ATOM 777 C CA . ALA A 1 101 ? -12.146 -6.324 5.436 1.00 85.81 101 ALA A CA 1
ATOM 778 C C . ALA A 1 101 ? -12.624 -5.098 4.643 1.00 85.81 101 ALA A C 1
ATOM 780 O O . ALA A 1 101 ? -12.403 -5.022 3.437 1.00 85.81 101 ALA A O 1
ATOM 781 N N . SER A 1 102 ? -13.168 -4.084 5.316 1.00 83.44 102 SER A N 1
ATOM 782 C CA . SER A 1 102 ? -13.645 -2.861 4.656 1.00 83.44 102 SER A CA 1
ATOM 783 C C . SER A 1 102 ? -12.563 -2.110 3.869 1.00 83.44 102 SER A C 1
ATOM 785 O O . SER A 1 102 ? -12.890 -1.351 2.962 1.00 83.44 102 SER A O 1
ATOM 787 N N . ARG A 1 103 ? -11.276 -2.340 4.168 1.00 79.50 103 ARG A N 1
ATOM 788 C CA . ARG A 1 103 ? -10.140 -1.762 3.433 1.00 79.50 103 ARG A CA 1
ATOM 789 C C . ARG A 1 103 ? -9.633 -2.650 2.296 1.00 79.50 103 ARG A C 1
ATOM 791 O O . ARG A 1 103 ? -9.161 -2.121 1.296 1.00 79.50 103 ARG A O 1
ATOM 798 N N . LEU A 1 104 ? -9.687 -3.976 2.448 1.00 83.25 104 LEU A N 1
ATOM 799 C CA . LEU A 1 104 ? -9.119 -4.926 1.481 1.00 83.25 104 LEU A CA 1
ATOM 800 C C . LEU A 1 104 ? -10.118 -5.344 0.395 1.00 83.25 104 LEU A C 1
ATOM 802 O O . LEU A 1 104 ? -9.753 -5.413 -0.776 1.00 83.25 104 LEU A O 1
ATOM 806 N N . PHE A 1 105 ? -11.375 -5.597 0.772 1.00 86.75 105 PHE A N 1
ATOM 807 C CA . PHE A 1 105 ? -12.400 -6.082 -0.155 1.00 86.75 105 PHE A CA 1
ATOM 808 C C . PHE A 1 105 ? -12.673 -5.129 -1.327 1.00 86.75 105 PHE A C 1
ATOM 810 O O . PHE A 1 105 ? -12.786 -5.632 -2.441 1.00 86.75 105 PHE A O 1
ATOM 817 N N . PRO A 1 106 ? -12.731 -3.791 -1.155 1.00 84.00 106 PRO A N 1
ATOM 818 C CA . PRO A 1 106 ? -12.948 -2.894 -2.290 1.00 84.00 106 PRO A CA 1
ATOM 819 C C . PRO A 1 106 ? -11.867 -3.041 -3.366 1.00 84.00 106 PRO A C 1
ATOM 821 O O . PRO A 1 106 ? -12.184 -3.184 -4.541 1.00 84.00 106 PRO A O 1
ATOM 824 N N . ALA A 1 107 ? -10.594 -3.081 -2.960 1.00 85.88 107 ALA A N 1
ATOM 825 C CA . ALA A 1 107 ? -9.476 -3.266 -3.883 1.00 85.88 107 ALA A CA 1
ATOM 826 C C . ALA A 1 107 ? -9.467 -4.668 -4.514 1.00 85.88 107 ALA A C 1
ATOM 828 O O . ALA A 1 107 ? -9.158 -4.804 -5.693 1.00 85.88 107 ALA A O 1
ATOM 829 N N . TYR A 1 108 ? -9.840 -5.699 -3.750 1.00 87.12 108 TYR A N 1
ATOM 830 C CA . TYR A 1 108 ? -9.977 -7.062 -4.264 1.00 87.12 108 TYR A CA 1
ATOM 831 C C . TYR A 1 108 ? -11.035 -7.157 -5.369 1.00 87.12 108 TYR A C 1
ATOM 833 O O . TYR A 1 108 ? -10.749 -7.690 -6.435 1.00 87.12 108 TYR A O 1
ATOM 841 N N . TRP A 1 109 ? -12.230 -6.604 -5.146 1.00 90.88 109 TRP A N 1
ATOM 842 C CA . TRP A 1 109 ? -13.294 -6.620 -6.151 1.00 90.88 109 TRP A CA 1
ATOM 843 C C . TRP A 1 109 ? -12.892 -5.883 -7.424 1.00 90.88 109 TRP A C 1
ATOM 845 O O . TRP A 1 109 ? -13.139 -6.389 -8.512 1.00 90.88 109 TRP A O 1
ATOM 855 N N . VAL A 1 110 ? -12.223 -4.733 -7.293 1.00 90.19 110 VAL A N 1
ATOM 856 C CA . VAL A 1 110 ? -11.677 -4.011 -8.450 1.00 90.19 110 VAL A CA 1
ATOM 857 C C . VAL A 1 110 ? -10.684 -4.885 -9.214 1.00 90.19 110 VAL A C 1
ATOM 859 O O . VAL A 1 110 ? -10.784 -4.964 -10.426 1.00 90.19 110 VAL A O 1
ATOM 862 N N . ALA A 1 111 ? -9.773 -5.580 -8.531 1.00 87.19 111 ALA A N 1
ATOM 863 C CA . ALA A 1 111 ? -8.783 -6.433 -9.187 1.00 87.19 111 ALA A CA 1
ATOM 864 C C . ALA A 1 111 ? -9.374 -7.690 -9.849 1.00 87.19 111 ALA A C 1
ATOM 866 O O . ALA A 1 111 ? -8.787 -8.201 -10.791 1.00 87.19 111 ALA A O 1
ATOM 867 N N . VAL A 1 112 ? -10.494 -8.216 -9.344 1.00 90.69 112 VAL A N 1
ATOM 868 C CA . VAL A 1 112 ? -11.175 -9.385 -9.930 1.00 90.69 112 VAL A CA 1
ATOM 869 C C . VAL A 1 112 ? -12.032 -9.005 -11.137 1.00 90.69 112 VAL A C 1
ATOM 871 O O . VAL A 1 112 ? -12.206 -9.816 -12.041 1.00 90.69 112 VAL A O 1
ATOM 874 N N . LEU A 1 113 ? -12.615 -7.805 -11.121 1.00 91.12 113 LEU A N 1
ATOM 875 C CA . LEU A 1 113 ? -13.490 -7.319 -12.189 1.00 91.12 113 LEU A CA 1
ATOM 876 C C . LEU A 1 113 ? -12.741 -6.566 -13.301 1.00 91.12 113 LEU A C 1
ATOM 878 O O . LEU A 1 113 ? -13.331 -6.360 -14.361 1.00 91.12 113 LEU A O 1
ATOM 882 N N . ALA A 1 114 ? -11.509 -6.118 -13.042 1.00 70.19 114 ALA A N 1
ATOM 883 C CA . ALA A 1 114 ? -10.618 -5.481 -14.016 1.00 70.19 114 ALA A CA 1
ATOM 884 C C . ALA A 1 114 ? -9.898 -6.517 -14.886 1.00 70.19 114 ALA A C 1
ATOM 886 O O . ALA A 1 114 ? -9.723 -6.219 -16.088 1.00 70.19 114 ALA A O 1
#

Foldseek 3Di:
DDDDPPPPDPPVPPPPVPVPPCPVVPPDPVVLVVLLVVLVVLLVQQCVQPVCCVVPVDNVRPDHSPCSVVSVVSNVVSVVVVLVVVVVVDPDPVVSVVVVCVVVVVVVVVVVVD

Radius of gyration: 26.87 Å; chains: 1; bounding box: 64×23×89 Å

pLDDT: mean 78.51, std 15.69, range [43.12, 96.56]

Secondary structure (DSSP, 8-state):
-------------------TT--------HHHHHHHHHHHHHHHHHIIIIIHHHHHS----SS--GGGGHHHHHHHHHHHHHHHHHHHH-SSHHHHHHHHHHHHHHHHHHHHH-